Protein AF-Q4TF35-F1 (afdb_monomer)

Nearest PDB structures (foldseek):
  4qvs-assembly1_A-2  TM=6.461E-01  e=1.698E+00  Acetivibrio thermocellus ATCC 27405
  2izo-assembly1_B  TM=3.882E-01  e=1.918E+00  Saccharolobus solfataricus
  3gyx-assembly6_L  TM=2.150E-01  e=2.766E+00  Megalodesulfovibrio gigas
  6aig-assembly1_A  TM=3.748E-01  e=9.959E+00  Aeropyrum pernix K1

Organism: Tetraodon nigroviridis (NCBI:txid99883)

Mean predicted aligned error: 10.81 Å

Solvent-accessible surface area (backbone atoms only — not comparable to full-atom values): 10295 Å² total; per-residue (Å²): 139,80,90,58,73,80,77,65,58,62,68,62,94,79,48,79,48,79,48,79,52,53,41,39,40,34,43,30,42,68,92,74,47,69,54,73,48,77,57,77,77,53,82,85,68,89,56,91,89,67,87,82,80,78,61,43,48,73,45,74,64,78,88,55,100,68,79,74,92,61,74,62,48,78,43,81,65,60,88,75,77,86,75,92,55,61,60,95,85,43,64,56,41,82,81,83,49,90,41,97,87,50,79,83,90,78,85,77,96,78,68,92,78,79,73,82,56,71,65,51,48,80,73,56,76,41,64,96,83,23,50,60,45,60,40,67,70,49,61,68,49,55,55,57,55,99,92,50,83,125

Foldseek 3Di:
DDDDPVVPLQLDDKDWDWDDDQQKIWIDIRNPDIDMDGHHGDDDDPDPPDDDDPFWDWAQDDDDVDDDDDHTDTHDGHQFDDDQDDDPNFTDCPPVDDGPRDDDPDDDPDDPDGDREDFVCVVVPDPPPFDWDAHSSGDIDTHDDPVDDD

pLDDT: mean 81.49, std 11.05, range [45.47, 94.44]

Radius of gyration: 21.05 Å; Cα contacts (8 Å, |Δi|>4): 159; chains: 1; bounding box: 62×31×51 Å

Secondary structure (DSSP, 8-state):
----GGGT-SSS---EEEEEETTEEEEEETTTEEEEEE-S-------TT-----SSEEEPPP--SSS--PPPEEES---S-----EETTEEP-TTS---SS------SS--SS--SS--GGGG----TTPEEEE-TTS-EEEE--TT---

Sequence (150 aa):
MSISGSGVSDGRWHTLVLELNRNFSSLTLDNRYGDGSRGPAFTHSLAAGTSVYFGALVQSPKSGLLDGQKDPEVLEGFQGCLDSVTINTNELPLHNKRSQHAEVVGLAEVKLGCVLYPDVCLQQPCQNGAACSSRPSGGFWCSCGPQHTG

Structure (mmCIF, N/CA/C/O backbone):
data_AF-Q4TF35-F1
#
_entry.id   AF-Q4TF35-F1
#
loop_
_atom_site.group_PDB
_atom_site.id
_atom_site.type_symbol
_atom_site.label_atom_id
_atom_site.label_alt_id
_atom_site.label_comp_id
_atom_site.label_asym_id
_atom_site.label_entity_id
_atom_site.label_seq_id
_atom_site.pdbx_PDB_ins_code
_atom_site.Cartn_x
_atom_site.Cartn_y
_atom_site.Cartn_z
_atom_site.occupancy
_atom_site.B_iso_or_equiv
_atom_site.auth_seq_id
_atom_site.auth_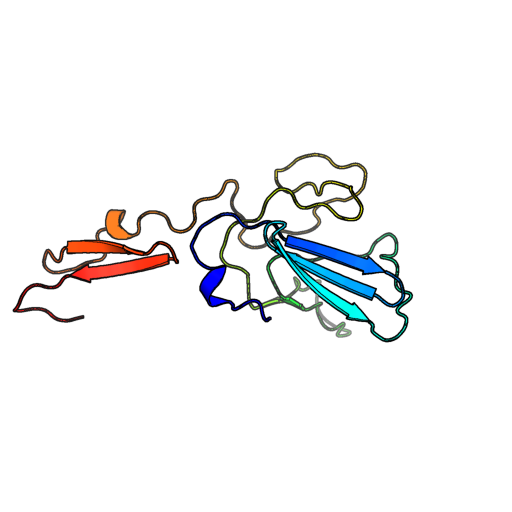comp_id
_atom_site.auth_asym_id
_atom_site.auth_atom_id
_atom_site.pdbx_PDB_model_num
ATOM 1 N N . MET A 1 1 ? -10.986 11.102 -15.979 1.00 45.47 1 MET A N 1
ATOM 2 C CA . MET A 1 1 ? -11.634 10.684 -14.710 1.00 45.47 1 MET A CA 1
ATOM 3 C C . MET A 1 1 ? -10.549 10.674 -13.640 1.00 45.47 1 MET A C 1
ATOM 5 O O . MET A 1 1 ? -9.393 10.698 -14.035 1.00 45.47 1 MET A O 1
ATOM 9 N N . SER A 1 2 ? -10.866 10.718 -12.341 1.00 57.47 2 SER A N 1
ATOM 10 C CA . SER A 1 2 ? -9.872 10.672 -11.244 1.00 57.47 2 SER A CA 1
ATOM 11 C C . SER A 1 2 ? -10.219 9.544 -10.259 1.00 57.47 2 SER A C 1
ATOM 13 O O . SER A 1 2 ? -11.404 9.288 -10.033 1.00 57.47 2 SER A O 1
ATOM 15 N N . ILE A 1 3 ? -9.212 8.874 -9.680 1.00 61.22 3 ILE A N 1
ATOM 16 C CA . ILE A 1 3 ? -9.397 7.897 -8.593 1.00 61.22 3 ILE A CA 1
ATOM 17 C C . ILE A 1 3 ? -9.668 8.688 -7.314 1.00 61.22 3 ILE A C 1
ATOM 19 O O . ILE A 1 3 ? -8.785 9.373 -6.805 1.00 61.22 3 ILE A O 1
ATOM 23 N N . SER A 1 4 ? -10.890 8.613 -6.790 1.00 63.25 4 SER A N 1
ATOM 24 C CA . SER A 1 4 ? -11.224 9.248 -5.510 1.00 63.25 4 SER A CA 1
ATOM 25 C C . SER A 1 4 ? -10.841 8.317 -4.358 1.00 63.25 4 SER A C 1
ATOM 27 O O . SER A 1 4 ? -11.313 7.183 -4.310 1.00 63.25 4 SER A O 1
ATOM 29 N N . GLY A 1 5 ? -10.023 8.793 -3.411 1.00 61.09 5 GLY A N 1
ATOM 30 C CA . GLY A 1 5 ? -9.517 7.987 -2.286 1.00 61.09 5 GLY A CA 1
ATOM 31 C C . GLY A 1 5 ? -10.603 7.374 -1.388 1.00 61.09 5 GLY A C 1
ATOM 32 O O . GLY A 1 5 ? -10.393 6.320 -0.801 1.00 61.09 5 GLY A O 1
ATOM 33 N N . SER A 1 6 ? -11.799 7.967 -1.331 1.00 61.16 6 SER A N 1
ATOM 34 C CA . SER A 1 6 ? -12.937 7.415 -0.582 1.00 61.16 6 SER A CA 1
ATOM 35 C C . SER A 1 6 ? -13.540 6.148 -1.200 1.00 61.16 6 SER A C 1
ATOM 37 O O . SER A 1 6 ? -14.213 5.405 -0.494 1.00 61.16 6 SER A O 1
ATOM 39 N N . GLY A 1 7 ? -13.316 5.893 -2.494 1.00 76.81 7 GLY A N 1
ATOM 40 C CA . GLY A 1 7 ? -13.850 4.719 -3.191 1.00 76.81 7 GLY A CA 1
ATOM 41 C C . GLY A 1 7 ? -12.998 3.456 -3.060 1.00 76.81 7 GLY A C 1
ATOM 42 O O . GLY A 1 7 ? -13.474 2.390 -3.424 1.00 76.81 7 GLY A O 1
ATOM 43 N N . VAL A 1 8 ? -11.761 3.578 -2.567 1.00 84.81 8 VAL A N 1
ATOM 44 C CA . VAL A 1 8 ? -10.800 2.462 -2.435 1.00 84.81 8 VAL A CA 1
ATOM 45 C C . VAL A 1 8 ? -10.542 2.052 -0.985 1.00 84.81 8 VAL A C 1
ATOM 47 O O . VAL A 1 8 ? -10.056 0.960 -0.720 1.00 84.81 8 VAL A O 1
ATOM 50 N N . SER A 1 9 ? -10.885 2.907 -0.021 1.00 83.94 9 SER A N 1
ATOM 51 C CA . SER A 1 9 ? -10.813 2.588 1.411 1.00 83.94 9 SER A CA 1
ATOM 52 C C . SER A 1 9 ? -12.110 1.934 1.904 1.00 83.94 9 SER A C 1
ATOM 54 O O . SER A 1 9 ? -12.653 2.317 2.941 1.00 83.94 9 SER A O 1
ATOM 56 N N . ASP A 1 10 ? -12.645 0.979 1.142 1.00 83.62 10 ASP A N 1
ATOM 57 C CA . ASP A 1 10 ? -13.933 0.318 1.405 1.00 83.62 10 ASP A CA 1
ATOM 58 C C . ASP A 1 10 ? -13.802 -0.987 2.221 1.00 83.62 10 ASP A C 1
ATOM 60 O O . ASP A 1 10 ? -14.797 -1.656 2.507 1.00 83.62 10 ASP A O 1
ATOM 64 N N . GLY A 1 11 ? -12.574 -1.334 2.619 1.00 82.38 11 GLY A N 1
ATOM 65 C CA . GLY A 1 11 ? -12.254 -2.553 3.362 1.00 82.38 11 GLY A CA 1
ATOM 66 C C . GLY A 1 11 ? -12.139 -3.805 2.486 1.00 82.38 11 GLY A C 1
ATOM 67 O O . GLY A 1 11 ? -12.051 -4.913 3.019 1.00 82.38 11 GLY A O 1
ATOM 68 N N . ARG A 1 12 ? -12.149 -3.668 1.156 1.00 87.12 12 ARG A N 1
ATOM 69 C CA . ARG A 1 12 ? -12.000 -4.776 0.207 1.00 87.12 12 ARG A CA 1
ATOM 70 C C . ARG A 1 12 ? -10.605 -4.784 -0.409 1.00 87.12 12 ARG A C 1
ATOM 72 O O . ARG A 1 12 ? -9.856 -3.812 -0.370 1.00 87.12 12 ARG A O 1
ATOM 79 N N . TRP A 1 13 ? -10.247 -5.933 -0.971 1.00 91.56 13 TRP A N 1
ATOM 80 C CA . TRP A 1 13 ? -9.016 -6.071 -1.736 1.00 91.56 13 TRP A CA 1
ATOM 81 C C . TRP A 1 13 ? -9.133 -5.351 -3.076 1.00 91.56 13 TRP A C 1
ATOM 83 O O . TRP A 1 13 ? -10.079 -5.592 -3.826 1.00 91.56 13 TRP A O 1
ATOM 93 N N . HIS A 1 14 ? -8.120 -4.546 -3.382 1.00 92.06 14 HIS A N 1
ATOM 94 C CA . HIS A 1 14 ? -7.951 -3.874 -4.662 1.00 92.06 14 HIS A CA 1
ATOM 95 C C . HIS A 1 14 ? -6.632 -4.288 -5.314 1.00 92.06 14 HIS A C 1
ATOM 97 O O . HIS A 1 14 ? -5.637 -4.530 -4.629 1.00 92.06 14 HIS A O 1
ATOM 103 N N . THR A 1 15 ? -6.613 -4.353 -6.645 1.00 93.75 15 THR A N 1
ATOM 104 C CA . THR A 1 15 ? -5.401 -4.636 -7.426 1.00 93.75 15 THR A CA 1
ATOM 105 C C . THR A 1 15 ? -4.874 -3.353 -8.048 1.00 93.75 15 THR A C 1
ATOM 107 O O . THR A 1 15 ? -5.583 -2.705 -8.816 1.00 93.75 15 THR A O 1
ATOM 110 N N . LEU A 1 16 ? -3.623 -3.011 -7.747 1.00 91.75 16 LEU A N 1
ATOM 111 C CA . LEU A 1 16 ? -2.924 -1.854 -8.302 1.00 91.75 16 LEU A CA 1
ATOM 112 C C . LEU A 1 16 ? -1.790 -2.325 -9.213 1.00 91.75 16 LEU A C 1
ATOM 114 O O . LEU A 1 16 ? -0.930 -3.095 -8.791 1.00 91.75 16 LEU A O 1
ATOM 118 N N . VAL A 1 17 ? -1.768 -1.829 -10.447 1.00 91.94 17 VAL A N 1
ATOM 119 C CA . VAL A 1 17 ? -0.699 -2.089 -11.417 1.00 91.94 17 VAL A CA 1
ATOM 120 C C . VAL A 1 17 ? -0.105 -0.758 -11.852 1.00 91.94 17 VAL A C 1
ATOM 122 O O . VAL A 1 17 ? -0.787 0.049 -12.481 1.00 91.94 17 VAL A O 1
ATOM 125 N N . LEU A 1 18 ? 1.160 -0.530 -11.505 1.00 90.19 18 LEU A N 1
ATOM 126 C CA . LEU A 1 18 ? 1.939 0.617 -11.962 1.00 90.19 18 LEU A CA 1
ATOM 127 C C . LEU A 1 18 ? 2.903 0.157 -13.055 1.00 90.19 18 LEU A C 1
ATOM 129 O O . LEU A 1 18 ? 3.777 -0.671 -12.802 1.00 90.19 18 LEU A O 1
ATOM 133 N N . GLU A 1 19 ? 2.781 0.729 -14.246 1.00 88.62 19 GLU A N 1
ATOM 134 C CA . GLU A 1 19 ? 3.712 0.498 -15.345 1.00 88.62 19 GLU A CA 1
ATOM 135 C C . GLU A 1 19 ? 4.481 1.784 -15.625 1.00 88.62 19 GLU A C 1
ATOM 137 O O . GLU A 1 19 ? 3.905 2.845 -15.874 1.00 88.62 19 GLU A O 1
ATOM 142 N N . LEU A 1 20 ? 5.806 1.684 -15.583 1.00 86.56 20 LEU A N 1
ATOM 143 C CA . LEU A 1 20 ? 6.713 2.776 -15.902 1.00 86.56 20 LEU A CA 1
ATOM 144 C C . LEU A 1 20 ? 7.530 2.384 -17.129 1.00 86.56 20 LEU A C 1
ATOM 146 O O . LEU A 1 20 ? 8.276 1.407 -17.124 1.00 86.56 20 LEU A O 1
ATOM 150 N N . ASN A 1 21 ? 7.396 3.169 -18.187 1.00 82.94 21 ASN A N 1
ATOM 151 C CA . ASN A 1 21 ? 8.207 3.113 -19.393 1.00 82.94 21 ASN A CA 1
ATOM 152 C C . ASN A 1 21 ? 8.918 4.465 -19.565 1.00 82.94 21 ASN A C 1
ATOM 154 O O . ASN A 1 21 ? 8.578 5.43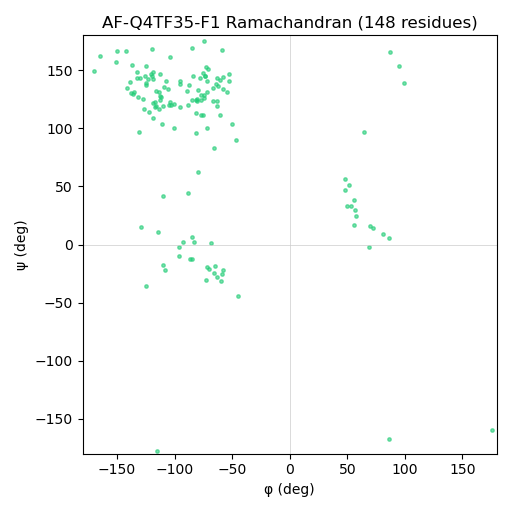6 -18.893 1.00 82.94 21 ASN A O 1
ATOM 158 N N . ARG A 1 22 ? 9.897 4.562 -20.474 1.00 83.81 22 ARG A N 1
ATOM 159 C CA . ARG A 1 22 ? 10.797 5.726 -20.588 1.00 83.81 22 ARG A CA 1
ATOM 160 C C . ARG A 1 22 ? 10.078 7.066 -20.522 1.00 83.81 22 ARG A C 1
ATOM 162 O O . ARG A 1 22 ? 10.568 7.957 -19.859 1.00 83.81 22 ARG A O 1
ATOM 169 N N . ASN A 1 23 ? 8.956 7.232 -21.214 1.00 87.94 23 ASN A N 1
ATOM 170 C CA . ASN A 1 23 ? 8.197 8.485 -21.243 1.00 87.94 23 ASN A CA 1
ATOM 171 C C . ASN A 1 23 ? 6.706 8.294 -20.946 1.00 87.94 23 ASN A C 1
ATOM 173 O O . ASN A 1 23 ? 5.905 9.174 -21.263 1.00 87.94 23 ASN A O 1
ATOM 177 N N . PHE A 1 24 ? 6.321 7.137 -20.415 1.00 87.31 24 PHE A N 1
ATOM 178 C CA . PHE A 1 24 ? 4.926 6.787 -20.193 1.00 87.31 24 PHE A CA 1
ATOM 179 C C . PHE A 1 24 ? 4.771 6.107 -18.842 1.00 87.31 24 PHE A C 1
ATOM 181 O O . PHE A 1 24 ? 5.488 5.153 -18.553 1.00 87.31 24 PHE A O 1
ATOM 188 N N . SER A 1 25 ? 3.814 6.588 -18.061 1.00 88.75 25 SER A N 1
ATOM 189 C CA . SER A 1 25 ? 3.480 6.050 -16.750 1.00 88.75 25 SER A CA 1
ATOM 190 C C . SER A 1 25 ? 1.987 5.767 -16.721 1.00 88.75 25 SER A C 1
ATOM 192 O O . SER A 1 25 ? 1.200 6.681 -16.981 1.00 88.75 25 SER A O 1
ATOM 194 N N . SER A 1 26 ? 1.588 4.543 -16.393 1.00 88.31 26 SER A N 1
ATOM 195 C CA . SER A 1 26 ? 0.182 4.170 -16.214 1.00 88.31 26 SER A CA 1
ATOM 196 C C . SER A 1 26 ? -0.053 3.551 -14.849 1.00 88.31 26 SER A C 1
ATOM 198 O O . SER A 1 26 ? 0.738 2.744 -14.367 1.00 88.31 26 SER A O 1
ATOM 200 N N . LEU A 1 27 ? -1.172 3.926 -14.236 1.00 88.88 27 LEU A N 1
ATOM 201 C CA . LEU A 1 27 ? -1.675 3.319 -13.014 1.00 88.88 27 LEU A CA 1
ATOM 202 C C . LEU A 1 27 ? -3.045 2.716 -13.302 1.00 88.88 27 LEU A C 1
ATOM 204 O O . LEU A 1 27 ? -3.966 3.434 -13.696 1.00 88.88 27 LEU A O 1
ATOM 208 N N . THR A 1 28 ? -3.170 1.412 -13.075 1.00 89.44 28 THR A N 1
ATOM 209 C CA . THR A 1 28 ? -4.424 0.675 -13.223 1.00 89.44 28 THR A CA 1
ATOM 210 C C . THR A 1 28 ? -4.924 0.173 -11.873 1.00 89.44 28 THR A C 1
ATOM 212 O O . THR A 1 28 ? -4.170 -0.446 -11.128 1.00 89.44 28 THR A O 1
ATOM 215 N N . LEU A 1 29 ? -6.203 0.409 -11.582 1.00 91.19 29 LEU A N 1
ATOM 216 C CA . LEU A 1 29 ? -6.935 -0.095 -10.422 1.00 91.19 29 LEU A CA 1
ATOM 217 C C . LEU A 1 29 ? -8.012 -1.095 -10.882 1.00 91.19 29 LEU A C 1
ATOM 219 O O . LEU A 1 29 ? -8.813 -0.800 -11.779 1.00 91.19 29 LEU A O 1
ATOM 223 N N . ASP A 1 30 ? -8.016 -2.281 -10.273 1.00 90.19 30 ASP A N 1
ATOM 224 C CA . ASP A 1 30 ? -8.983 -3.376 -10.466 1.00 90.19 30 ASP A CA 1
ATOM 225 C C . ASP A 1 30 ? -9.251 -3.762 -11.930 1.00 90.19 30 ASP A C 1
ATOM 227 O O . ASP A 1 30 ? -10.368 -4.138 -12.296 1.00 90.19 30 ASP A O 1
ATOM 231 N N . ASN A 1 31 ? -8.238 -3.648 -12.795 1.00 80.88 31 ASN A N 1
ATOM 232 C CA . ASN A 1 31 ? -8.328 -3.898 -14.243 1.00 80.88 31 ASN A CA 1
ATOM 233 C C . ASN A 1 31 ? -9.396 -3.068 -14.982 1.00 80.88 31 ASN A C 1
ATOM 235 O O . ASN A 1 31 ? -9.791 -3.417 -16.094 1.00 80.88 31 ASN A O 1
ATOM 239 N N . ARG A 1 32 ? -9.900 -1.987 -14.380 1.00 73.62 32 ARG A N 1
ATOM 240 C CA . ARG A 1 32 ? -11.001 -1.182 -14.942 1.00 73.62 32 ARG A CA 1
ATOM 241 C C . ARG A 1 32 ? -10.650 0.280 -15.081 1.00 73.62 32 ARG A C 1
ATOM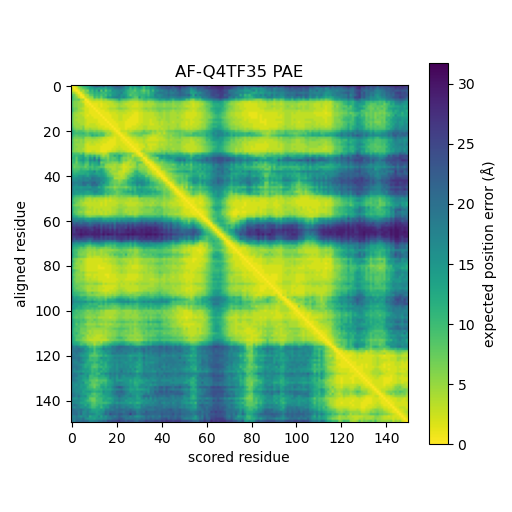 243 O O . ARG A 1 32 ? -11.096 0.929 -16.022 1.00 73.62 32 ARG A O 1
ATOM 250 N N . TYR A 1 33 ? -9.884 0.797 -14.135 1.00 68.75 33 TYR A N 1
ATOM 251 C CA . TYR A 1 33 ? -9.558 2.202 -14.084 1.00 68.75 33 TYR A CA 1
ATOM 252 C C . TYR A 1 33 ? -8.080 2.371 -14.404 1.00 68.75 33 TYR A C 1
ATOM 254 O O . TYR A 1 33 ? -7.256 2.077 -13.552 1.00 68.75 33 TYR A O 1
ATOM 262 N N . GLY A 1 34 ? -7.749 2.807 -15.617 1.00 73.56 34 GLY A N 1
ATOM 263 C CA . GLY A 1 34 ? -6.377 3.101 -16.029 1.00 73.56 34 GLY A CA 1
ATOM 264 C C . GLY A 1 34 ? -6.242 4.578 -16.368 1.00 73.56 34 GLY A C 1
ATOM 265 O O . GLY A 1 34 ? -6.918 5.044 -17.285 1.00 73.56 34 GLY A O 1
ATOM 266 N N . ASP A 1 35 ? -5.394 5.306 -15.645 1.00 74.12 35 ASP A N 1
ATOM 267 C CA . ASP A 1 35 ? -4.945 6.634 -16.071 1.00 74.12 35 ASP A CA 1
ATOM 268 C C . ASP A 1 35 ? -3.479 6.554 -16.491 1.00 74.12 35 ASP A C 1
ATOM 270 O O . ASP A 1 35 ? -2.660 5.894 -15.846 1.00 74.12 35 ASP A O 1
ATOM 274 N N . GLY A 1 36 ? -3.168 7.181 -17.618 1.00 81.62 36 GLY A N 1
ATOM 275 C CA . GLY A 1 36 ? -1.877 7.100 -18.276 1.00 81.62 36 GLY A CA 1
ATOM 276 C C . GLY A 1 36 ? -1.401 8.493 -18.631 1.00 81.62 36 GLY A C 1
ATOM 277 O O . GLY A 1 36 ? -2.103 9.250 -19.299 1.00 81.62 36 GLY A O 1
ATOM 278 N N . SER A 1 37 ? -0.188 8.830 -18.220 1.00 81.38 37 SER A N 1
ATOM 279 C CA . SER A 1 37 ? 0.417 10.124 -18.508 1.00 81.38 37 SER A CA 1
ATOM 280 C C . SER A 1 37 ? 1.703 9.944 -19.299 1.00 81.38 37 SER A C 1
ATOM 282 O O . SER A 1 37 ? 2.445 8.974 -19.126 1.00 81.38 37 SER A O 1
ATOM 284 N N . ARG A 1 38 ? 1.965 10.889 -20.204 1.00 85.44 38 ARG A N 1
ATOM 285 C CA . ARG A 1 38 ? 3.271 11.017 -20.850 1.00 85.44 38 ARG A CA 1
ATOM 286 C C . ARG A 1 38 ? 4.031 12.137 -20.167 1.00 85.44 38 ARG A C 1
ATOM 288 O O . ARG A 1 38 ? 3.558 13.270 -20.135 1.00 85.44 38 ARG A O 1
ATOM 295 N N . GLY A 1 39 ? 5.187 11.798 -19.621 1.00 80.75 39 GLY A N 1
ATOM 296 C CA . GLY A 1 39 ? 6.066 12.727 -18.925 1.00 80.75 39 GLY A CA 1
ATOM 297 C C . GLY A 1 39 ? 7.399 12.913 -19.649 1.00 80.75 39 GLY A C 1
ATOM 298 O O . GLY A 1 39 ? 7.624 12.328 -20.716 1.00 80.75 39 GLY A O 1
ATOM 299 N N . PRO A 1 40 ? 8.306 13.713 -19.064 1.00 77.50 40 PRO A N 1
ATOM 300 C CA . PRO A 1 40 ? 9.703 13.748 -19.472 1.00 77.50 40 PRO A CA 1
ATOM 301 C C . PRO A 1 40 ? 10.289 12.338 -19.483 1.00 77.50 40 PRO A C 1
ATOM 303 O O . PRO A 1 40 ? 9.92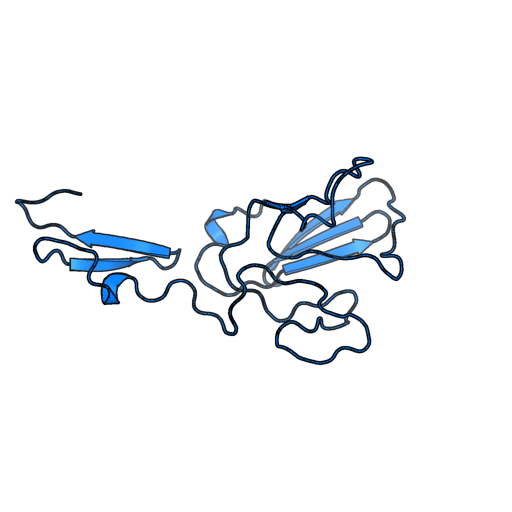1 11.501 -18.658 1.00 77.50 40 PRO A O 1
ATOM 306 N N . ALA A 1 41 ? 11.210 12.080 -20.411 1.00 78.12 41 ALA A N 1
ATOM 307 C CA . ALA A 1 41 ? 11.861 10.784 -20.459 1.00 78.12 41 ALA A CA 1
ATOM 308 C C . ALA A 1 41 ? 12.660 10.553 -19.164 1.00 78.12 41 ALA A C 1
ATOM 310 O O . ALA A 1 41 ? 13.587 11.303 -18.863 1.00 78.12 41 ALA A O 1
ATOM 311 N N . PHE A 1 42 ? 12.306 9.518 -18.414 1.00 74.75 42 PHE A N 1
ATOM 312 C CA . PHE A 1 42 ? 13.010 9.070 -17.228 1.00 74.75 42 PHE A CA 1
ATOM 313 C C . PHE A 1 42 ? 13.783 7.791 -17.545 1.00 74.75 42 PHE A C 1
ATOM 315 O O . PHE A 1 42 ? 13.271 6.870 -18.184 1.00 74.75 42 PHE A O 1
ATOM 322 N N . THR A 1 43 ? 15.043 7.742 -17.118 1.00 66.06 43 THR A N 1
ATOM 323 C CA . THR A 1 43 ? 15.956 6.629 -17.413 1.00 66.06 43 THR A CA 1
ATOM 324 C C . THR A 1 43 ? 16.372 5.840 -16.179 1.00 66.06 43 THR A C 1
ATOM 326 O O . THR A 1 43 ? 17.287 5.027 -16.300 1.00 66.06 43 THR A O 1
ATOM 329 N N . HIS A 1 44 ? 15.766 6.033 -14.998 1.00 65.62 44 HIS A N 1
ATOM 330 C CA . HIS A 1 44 ? 16.183 5.203 -13.867 1.00 65.62 44 HIS A CA 1
ATOM 331 C C . HIS A 1 44 ? 15.570 3.812 -13.997 1.00 65.62 44 HIS A C 1
ATOM 333 O O . HIS A 1 44 ? 14.368 3.610 -13.836 1.00 65.62 44 HIS A O 1
ATOM 339 N N . SER A 1 45 ? 16.435 2.839 -14.250 1.00 67.06 45 SER A N 1
ATOM 340 C CA . SER A 1 45 ? 16.203 1.460 -13.847 1.00 67.06 45 SER A CA 1
ATOM 341 C C . SER A 1 45 ? 16.445 1.332 -12.344 1.00 67.06 4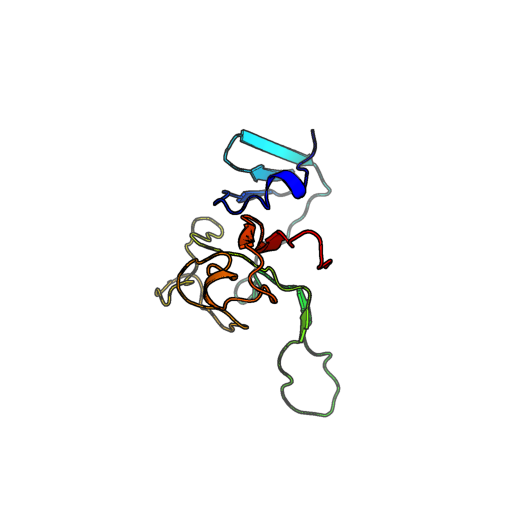5 SER A C 1
ATOM 343 O O . SER A 1 45 ? 17.348 1.985 -11.817 1.00 67.06 45 SER A O 1
ATOM 345 N N . LEU A 1 46 ? 15.711 0.449 -11.663 1.00 70.38 46 LEU A N 1
ATOM 346 C CA . LEU A 1 46 ? 16.103 0.024 -10.319 1.00 70.38 46 LEU A CA 1
ATOM 347 C C . LEU A 1 46 ? 17.488 -0.632 -10.414 1.00 70.38 46 LEU A C 1
ATOM 349 O O . LEU A 1 46 ? 17.638 -1.684 -11.034 1.00 70.38 46 LEU A O 1
ATOM 353 N N . ALA A 1 47 ? 18.506 0.020 -9.854 1.00 72.38 47 ALA A N 1
ATOM 354 C CA . ALA A 1 47 ? 19.850 -0.537 -9.792 1.00 72.38 47 ALA A CA 1
ATOM 355 C C . ALA A 1 47 ? 19.890 -1.699 -8.788 1.00 72.38 47 ALA A C 1
ATOM 357 O O . ALA A 1 47 ? 19.149 -1.702 -7.798 1.00 72.38 47 ALA A O 1
ATOM 358 N N . ALA A 1 48 ? 20.779 -2.669 -9.014 1.00 72.19 48 ALA A N 1
ATOM 359 C CA . ALA A 1 48 ? 21.021 -3.733 -8.044 1.00 72.19 48 ALA A CA 1
ATOM 360 C C . ALA A 1 48 ? 21.461 -3.132 -6.696 1.00 72.19 48 ALA A C 1
ATOM 362 O O . ALA A 1 48 ? 22.298 -2.232 -6.664 1.00 72.19 48 ALA A O 1
ATOM 363 N N . GLY A 1 49 ? 20.877 -3.615 -5.595 1.00 76.50 49 GLY A N 1
ATOM 364 C CA . GLY A 1 49 ? 21.134 -3.096 -4.246 1.00 76.50 49 GLY A CA 1
ATOM 365 C C . GLY A 1 49 ? 20.268 -1.901 -3.824 1.00 76.50 49 GLY A C 1
ATOM 366 O O . GLY A 1 49 ? 20.482 -1.360 -2.744 1.00 76.50 49 GLY A O 1
ATOM 367 N N . THR A 1 50 ? 19.288 -1.486 -4.636 1.00 82.88 50 THR A N 1
ATOM 368 C CA . THR A 1 50 ? 18.313 -0.459 -4.228 1.00 82.88 50 THR A CA 1
ATOM 369 C C . THR A 1 50 ? 17.297 -1.046 -3.245 1.00 82.88 50 THR A C 1
ATOM 371 O O . THR A 1 50 ? 16.620 -2.020 -3.572 1.00 82.88 50 THR A O 1
ATOM 374 N N . SER A 1 51 ? 17.137 -0.425 -2.075 1.00 85.94 51 SER A N 1
ATOM 375 C CA . SER A 1 51 ? 16.045 -0.741 -1.145 1.00 85.94 51 SER A CA 1
ATOM 376 C C . SER A 1 51 ? 14.747 -0.070 -1.589 1.00 85.94 51 SER A C 1
ATOM 378 O O . SER A 1 51 ? 14.731 1.122 -1.893 1.00 85.94 51 SER A O 1
ATOM 380 N N . VAL A 1 52 ? 13.650 -0.826 -1.592 1.00 87.75 52 VAL A N 1
ATOM 381 C CA . VAL A 1 52 ? 12.299 -0.323 -1.870 1.00 87.75 52 VAL A CA 1
ATOM 382 C C . VAL A 1 52 ? 11.457 -0.505 -0.615 1.00 87.75 52 VAL A C 1
ATOM 384 O O . VAL A 1 52 ? 11.460 -1.581 -0.020 1.00 87.75 52 VAL A O 1
ATOM 387 N N . TYR A 1 53 ? 10.737 0.542 -0.222 1.00 89.94 53 TYR A N 1
ATOM 388 C CA . TYR A 1 53 ? 9.878 0.538 0.957 1.00 89.94 53 TYR A CA 1
ATOM 389 C C . TYR A 1 53 ? 8.413 0.515 0.533 1.00 89.94 53 TYR A C 1
ATOM 391 O O . TYR A 1 53 ? 8.025 1.178 -0.428 1.00 89.94 53 TYR A O 1
ATOM 399 N N . PHE A 1 54 ? 7.604 -0.243 1.266 1.00 91.00 54 PHE A N 1
ATOM 400 C CA . PHE A 1 54 ? 6.168 -0.352 1.048 1.00 91.00 54 PHE A CA 1
ATOM 401 C C . PHE A 1 54 ? 5.434 0.026 2.324 1.00 91.00 54 PHE A C 1
ATOM 403 O O . PHE A 1 54 ? 5.866 -0.323 3.420 1.00 91.00 54 PHE A O 1
ATOM 410 N N . GLY A 1 55 ? 4.306 0.713 2.163 1.00 90.62 55 GLY A N 1
ATOM 411 C CA . GLY A 1 55 ? 3.396 0.989 3.265 1.00 90.62 55 GLY A CA 1
ATOM 412 C C . GLY A 1 55 ? 3.881 2.028 4.274 1.00 90.62 55 GLY A C 1
ATOM 413 O O . GLY A 1 55 ? 3.287 2.108 5.335 1.00 90.62 55 GLY A O 1
ATOM 414 N N . ALA A 1 56 ? 4.919 2.815 3.990 1.00 90.75 56 ALA A N 1
ATOM 415 C CA . ALA A 1 56 ? 5.280 3.982 4.795 1.00 90.75 56 ALA A CA 1
ATOM 416 C C . ALA A 1 56 ? 6.249 4.899 4.042 1.00 90.75 56 ALA A C 1
ATOM 418 O O . ALA A 1 56 ? 6.931 4.470 3.105 1.00 90.75 56 ALA A O 1
ATOM 419 N N . LEU A 1 57 ? 6.363 6.142 4.505 1.00 89.38 57 LEU A N 1
ATOM 420 C CA . LEU A 1 57 ? 7.489 7.006 4.189 1.00 89.38 57 LEU A CA 1
ATOM 421 C C . LEU A 1 57 ? 8.660 6.647 5.109 1.00 89.38 57 LEU A C 1
ATOM 423 O O . LEU A 1 57 ? 8.533 6.688 6.329 1.00 89.38 57 LEU A O 1
ATOM 427 N N . VAL A 1 58 ? 9.813 6.325 4.524 1.00 88.44 58 VAL A N 1
ATOM 428 C CA . VAL A 1 58 ? 11.022 5.980 5.279 1.00 88.44 58 VAL A CA 1
ATOM 429 C C . VAL A 1 58 ? 12.078 7.047 5.046 1.00 88.44 58 VAL A C 1
ATOM 431 O O . VAL A 1 58 ? 12.546 7.239 3.922 1.00 88.44 58 VAL A O 1
ATOM 434 N N . GLN A 1 59 ? 12.458 7.751 6.109 1.00 86.06 59 GLN A N 1
ATOM 435 C CA . GLN A 1 59 ? 13.532 8.733 6.070 1.00 86.06 59 GLN A CA 1
ATOM 436 C C . GLN A 1 59 ? 14.833 8.081 6.527 1.00 86.06 59 GLN A C 1
ATOM 438 O O . GLN A 1 59 ? 14.966 7.606 7.657 1.00 86.06 59 GLN A O 1
ATOM 443 N N . SER A 1 60 ? 15.816 8.060 5.627 1.00 73.69 60 SER A N 1
ATOM 444 C CA . SER A 1 60 ? 17.164 7.614 5.961 1.00 73.69 60 SER A CA 1
ATOM 445 C C . SER A 1 60 ? 17.784 8.557 7.001 1.00 73.69 60 SER A C 1
ATOM 447 O O . SER A 1 60 ? 17.669 9.780 6.839 1.00 73.69 60 SER A O 1
ATOM 449 N N . PRO A 1 61 ? 18.486 8.035 8.021 1.00 65.81 61 PRO A N 1
ATOM 450 C CA . PRO A 1 61 ? 19.186 8.866 8.988 1.00 65.81 61 PRO A CA 1
ATOM 451 C C . PRO A 1 61 ? 20.136 9.825 8.268 1.00 65.81 61 PRO A C 1
ATOM 453 O O . PRO A 1 61 ? 20.915 9.416 7.405 1.00 65.81 61 PRO A O 1
ATOM 456 N N . LYS A 1 62 ? 20.083 11.114 8.613 1.00 59.28 62 LYS A N 1
ATOM 457 C CA . LYS A 1 62 ? 21.078 12.078 8.130 1.00 59.28 62 LYS A CA 1
ATOM 458 C C . LYS A 1 62 ? 22.434 11.645 8.681 1.00 59.28 62 LYS A C 1
ATOM 460 O O . LYS A 1 62 ? 22.578 11.520 9.894 1.00 59.28 62 LYS A O 1
ATOM 465 N N . SER A 1 63 ? 23.408 11.423 7.803 1.00 53.53 63 SER A N 1
ATOM 466 C CA . SER A 1 63 ? 24.780 11.068 8.169 1.00 53.53 63 SER A CA 1
ATOM 467 C C . SER A 1 63 ? 25.453 12.236 8.901 1.00 53.53 63 SER A C 1
ATOM 469 O O . SER A 1 63 ? 26.128 13.067 8.293 1.00 53.53 63 SER A O 1
ATOM 471 N N . GLY A 1 64 ? 25.214 12.341 10.206 1.00 55.16 64 GLY A N 1
ATOM 472 C CA . GLY A 1 64 ? 26.016 13.142 11.121 1.00 55.16 64 GLY A CA 1
ATOM 473 C C . GLY A 1 64 ? 27.302 12.391 11.458 1.00 55.16 64 GLY A C 1
ATOM 474 O O . GLY A 1 64 ? 27.298 11.173 11.578 1.00 55.16 64 GLY A O 1
ATOM 475 N N . LEU A 1 65 ? 28.413 13.117 11.597 1.00 52.09 65 LEU A N 1
ATOM 476 C CA . LEU A 1 65 ? 29.755 12.564 11.848 1.00 52.09 65 LEU A CA 1
ATOM 477 C C . LEU A 1 65 ? 29.929 11.925 13.237 1.00 52.09 65 LEU A C 1
ATOM 479 O O . LEU A 1 65 ? 31.024 11.490 13.578 1.00 52.09 65 LEU A O 1
ATOM 483 N N . LEU A 1 66 ? 28.876 11.899 14.046 1.00 60.19 66 LEU A N 1
ATOM 484 C CA . LEU A 1 66 ? 28.868 11.372 15.396 1.00 60.19 66 LEU A CA 1
ATOM 485 C C . LEU A 1 66 ? 27.531 10.660 15.595 1.00 60.19 66 LEU A C 1
ATOM 487 O O . LEU A 1 66 ? 26.486 11.230 15.287 1.00 60.19 66 LEU A O 1
ATOM 491 N N . ASP A 1 67 ? 27.617 9.474 16.182 1.00 49.00 67 ASP A N 1
ATOM 492 C CA . ASP A 1 67 ? 26.534 8.687 16.770 1.00 49.00 67 ASP A CA 1
ATOM 493 C C . ASP A 1 67 ? 25.952 7.546 15.920 1.00 49.00 67 ASP A C 1
ATOM 495 O O . ASP A 1 67 ? 25.836 7.617 14.698 1.00 49.00 67 ASP A O 1
ATOM 499 N N . GLY A 1 68 ? 25.708 6.440 16.624 1.00 55.00 68 GLY A N 1
ATOM 500 C CA . GLY A 1 68 ? 25.521 5.091 16.109 1.00 55.00 68 GLY A CA 1
ATOM 501 C C . GLY A 1 68 ? 24.378 4.936 15.116 1.0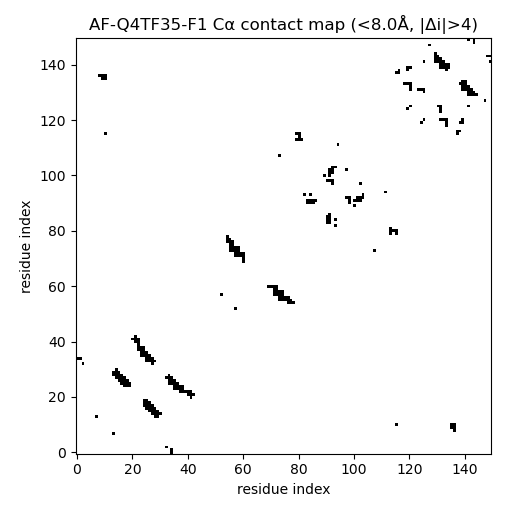0 55.00 68 GLY A C 1
ATOM 502 O O . GLY A 1 68 ? 23.532 5.807 14.950 1.00 55.00 68 GLY A O 1
ATOM 503 N N . GLN A 1 69 ? 24.388 3.780 14.455 1.00 58.44 69 GLN A N 1
ATOM 504 C CA . GLN A 1 69 ? 23.415 3.329 13.467 1.00 58.44 69 GLN A CA 1
ATOM 505 C C . GLN A 1 69 ? 21.979 3.547 13.962 1.00 58.44 69 GLN A C 1
ATOM 507 O O . GLN A 1 69 ? 21.410 2.707 14.650 1.00 58.44 69 GLN A O 1
ATOM 512 N N . LYS A 1 70 ? 21.424 4.723 13.665 1.00 67.00 70 LYS A N 1
ATOM 513 C CA . LYS A 1 70 ? 20.065 5.085 14.040 1.00 67.00 70 LYS A CA 1
ATOM 514 C C . LYS A 1 70 ? 19.135 4.370 13.077 1.00 67.00 70 LYS A C 1
ATOM 516 O O . LYS A 1 70 ? 19.340 4.450 11.866 1.00 67.00 70 LYS A O 1
ATOM 521 N N . ASP A 1 71 ? 18.144 3.668 13.608 1.00 71.50 71 ASP A N 1
ATOM 522 C CA . ASP A 1 71 ? 17.128 3.044 12.770 1.00 71.50 71 ASP A CA 1
ATOM 523 C C . ASP A 1 71 ? 16.432 4.112 11.908 1.00 71.50 71 ASP A C 1
ATOM 525 O O . ASP A 1 71 ? 16.275 5.261 12.347 1.00 71.50 71 ASP A O 1
ATOM 529 N N . PRO A 1 72 ? 16.065 3.779 10.660 1.00 78.94 72 PRO A N 1
ATOM 530 C CA . PRO A 1 72 ? 15.386 4.717 9.782 1.00 78.94 72 PRO A CA 1
ATOM 531 C C . PRO A 1 72 ? 14.049 5.154 10.389 1.00 78.94 72 PRO A C 1
ATOM 533 O O . PRO A 1 72 ? 13.329 4.359 10.994 1.00 78.94 72 PRO A O 1
ATOM 536 N N . GLU A 1 73 ? 13.713 6.431 10.222 1.00 86.31 73 GLU A N 1
ATOM 537 C CA . GLU A 1 73 ? 12.470 6.988 10.753 1.00 86.31 73 GLU A CA 1
ATOM 538 C C . GLU A 1 73 ? 11.311 6.638 9.815 1.00 86.31 73 GLU A C 1
ATOM 540 O O . GLU A 1 73 ? 11.370 6.908 8.612 1.00 86.31 73 GLU A O 1
ATOM 545 N N . VAL A 1 74 ? 10.268 6.018 10.369 1.00 87.56 74 VAL A N 1
ATOM 546 C CA . VAL A 1 74 ? 9.078 5.579 9.632 1.00 87.56 74 VAL A CA 1
ATOM 547 C C . VAL A 1 74 ? 7.931 6.536 9.936 1.00 87.56 74 VAL A C 1
ATOM 549 O O . VAL A 1 74 ? 7.530 6.690 11.088 1.00 87.56 74 VAL A O 1
ATOM 552 N N . LEU A 1 75 ? 7.405 7.182 8.899 1.00 87.00 75 LEU A N 1
ATOM 553 C CA . LEU A 1 75 ? 6.342 8.181 8.975 1.00 87.00 75 LEU A CA 1
ATOM 554 C C . LEU A 1 75 ? 5.178 7.783 8.063 1.00 87.00 75 LEU A C 1
ATOM 556 O O . LEU A 1 75 ? 5.373 7.104 7.056 1.00 87.00 75 LEU A O 1
ATOM 560 N N . GLU A 1 76 ? 3.970 8.235 8.407 1.00 87.00 76 GLU A N 1
ATOM 561 C CA . GLU A 1 76 ? 2.764 8.084 7.572 1.00 87.00 76 GLU A CA 1
ATOM 562 C C . GLU A 1 76 ? 2.522 6.635 7.099 1.00 87.00 76 GLU A C 1
ATOM 564 O O . GLU A 1 76 ? 2.347 6.354 5.913 1.00 87.00 76 GLU A O 1
ATOM 569 N N . GLY A 1 77 ? 2.544 5.694 8.047 1.00 87.19 77 GLY A N 1
ATOM 570 C CA . GLY A 1 77 ? 2.336 4.276 7.769 1.00 87.19 77 GLY A CA 1
ATOM 571 C C . GLY A 1 77 ? 0.947 3.968 7.195 1.00 87.19 77 GLY A C 1
ATOM 572 O O . GLY A 1 77 ? -0.078 4.446 7.680 1.00 87.19 77 GLY A O 1
ATOM 573 N N . PHE A 1 78 ? 0.916 3.120 6.174 1.00 88.50 78 PHE A N 1
ATOM 574 C CA . PHE A 1 78 ? -0.280 2.531 5.597 1.00 88.50 78 PHE A CA 1
ATOM 575 C C . PHE A 1 78 ? -0.933 1.589 6.604 1.00 88.50 78 PHE A C 1
ATOM 577 O O . PHE A 1 78 ? -0.334 0.611 7.054 1.00 88.50 78 PHE A O 1
ATOM 584 N N . GLN A 1 79 ? -2.199 1.857 6.904 1.00 86.69 79 GLN A N 1
ATOM 585 C CA . GLN A 1 79 ? -3.019 0.983 7.720 1.00 86.69 79 GLN A CA 1
ATOM 586 C C . GLN A 1 79 ? -3.932 0.156 6.819 1.00 86.69 79 GLN A C 1
ATOM 588 O O . GLN A 1 79 ? -4.967 0.627 6.354 1.00 86.69 79 GLN A O 1
ATOM 593 N N . GLY A 1 80 ? -3.548 -1.091 6.579 1.00 88.00 80 GLY A N 1
ATOM 594 C CA . GLY A 1 80 ? -4.332 -2.003 5.767 1.00 88.00 80 GLY A CA 1
ATOM 595 C C . GLY A 1 80 ? -3.626 -3.331 5.560 1.00 88.00 80 GLY A C 1
ATOM 596 O O . GLY A 1 80 ? -2.725 -3.698 6.312 1.00 88.00 80 GLY A O 1
ATOM 597 N N . CYS A 1 81 ? -4.037 -4.047 4.521 1.00 90.62 81 CYS A N 1
ATOM 598 C CA . CYS A 1 81 ? -3.408 -5.293 4.120 1.00 90.62 81 CYS A CA 1
ATOM 599 C C . CYS A 1 81 ? -2.715 -5.131 2.774 1.00 90.62 81 CYS A C 1
ATOM 601 O O . CYS A 1 81 ? -3.182 -4.399 1.903 1.00 90.62 81 CYS A O 1
ATOM 603 N N . LEU A 1 82 ? -1.613 -5.851 2.611 1.00 91.69 82 LEU A N 1
ATOM 604 C CA . LEU A 1 82 ? -0.825 -5.896 1.392 1.00 91.69 82 LEU A CA 1
ATOM 605 C C . LEU A 1 82 ? -0.484 -7.359 1.118 1.00 91.69 82 LEU A C 1
ATOM 607 O O . LEU A 1 82 ? -0.025 -8.064 2.015 1.00 91.69 82 LEU A O 1
ATOM 611 N N . ASP A 1 83 ? -0.710 -7.814 -0.107 1.00 91.50 83 ASP A N 1
ATOM 612 C CA . ASP A 1 83 ? -0.353 -9.163 -0.536 1.00 91.50 83 ASP A CA 1
ATOM 613 C C . ASP A 1 83 ? -0.032 -9.172 -2.035 1.00 91.50 83 ASP A C 1
ATOM 615 O O . ASP A 1 83 ? -0.325 -8.212 -2.748 1.00 91.50 83 ASP A O 1
ATOM 619 N N . SER A 1 84 ? 0.578 -10.259 -2.511 1.00 90.94 84 SER A N 1
ATOM 620 C CA . SER A 1 84 ? 0.843 -10.515 -3.932 1.00 90.94 84 SER A CA 1
ATOM 621 C C . SER A 1 84 ? 1.645 -9.406 -4.628 1.00 90.94 84 SER A C 1
ATOM 623 O O . SER A 1 84 ? 1.403 -9.073 -5.786 1.00 90.94 84 SER A O 1
ATOM 625 N N . VAL A 1 85 ? 2.624 -8.821 -3.929 1.00 91.75 85 VAL A N 1
ATOM 626 C CA . VAL A 1 85 ? 3.464 -7.760 -4.500 1.00 91.75 85 VAL A CA 1
ATOM 627 C C . VAL A 1 85 ? 4.512 -8.340 -5.440 1.00 91.75 85 VAL A C 1
ATOM 629 O O . VAL A 1 85 ? 5.344 -9.165 -5.051 1.00 91.75 85 VAL A O 1
ATOM 632 N N . THR A 1 86 ? 4.503 -7.837 -6.672 1.00 91.38 86 THR A N 1
ATOM 633 C CA . THR A 1 86 ? 5.453 -8.196 -7.725 1.00 91.38 86 THR A CA 1
ATOM 634 C C . THR A 1 86 ? 6.144 -6.960 -8.288 1.00 91.38 86 THR A C 1
ATOM 636 O O . THR A 1 86 ? 5.477 -5.974 -8.597 1.00 91.38 86 THR A O 1
ATOM 639 N N . ILE A 1 87 ? 7.457 -7.031 -8.510 1.00 89.44 87 ILE A N 1
ATOM 640 C CA . ILE A 1 87 ? 8.221 -6.014 -9.250 1.00 89.44 87 ILE A CA 1
ATOM 641 C C . ILE A 1 87 ? 8.800 -6.671 -10.497 1.00 89.44 87 ILE A C 1
ATOM 643 O O . ILE A 1 87 ? 9.548 -7.640 -10.384 1.00 89.44 87 ILE A O 1
ATOM 647 N N . ASN A 1 88 ? 8.487 -6.148 -11.687 1.00 88.62 88 ASN A N 1
ATOM 648 C CA . ASN A 1 88 ? 8.949 -6.710 -12.964 1.00 88.62 88 ASN A CA 1
ATOM 649 C C . ASN A 1 88 ? 8.741 -8.235 -13.037 1.00 88.62 88 ASN A C 1
ATOM 651 O O . ASN A 1 88 ? 9.665 -8.965 -13.381 1.00 88.62 88 ASN A O 1
ATOM 655 N N . THR A 1 89 ? 7.547 -8.714 -12.664 1.00 88.88 89 THR A N 1
ATOM 656 C CA . THR A 1 89 ? 7.151 -10.141 -12.573 1.00 88.88 89 THR A CA 1
ATOM 657 C C . THR A 1 89 ? 7.805 -10.978 -11.466 1.00 88.88 89 THR A C 1
ATOM 659 O O . T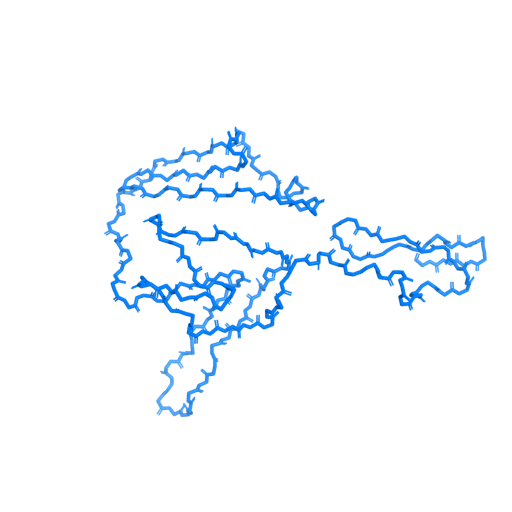HR A 1 89 ? 7.423 -12.128 -11.272 1.00 88.88 89 THR A O 1
ATOM 662 N N . ASN A 1 90 ? 8.721 -10.412 -10.680 1.00 89.56 90 ASN A N 1
ATOM 663 C CA . ASN A 1 90 ? 9.331 -11.111 -9.553 1.00 89.56 90 ASN A CA 1
ATOM 664 C C . ASN A 1 90 ? 8.503 -10.910 -8.282 1.00 89.56 90 ASN A C 1
ATOM 666 O O . ASN A 1 90 ? 8.334 -9.776 -7.828 1.00 89.56 90 ASN A O 1
ATOM 670 N N . G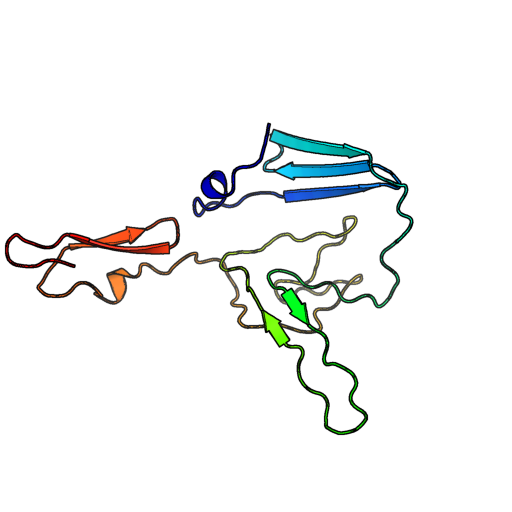LU A 1 91 ? 8.019 -12.004 -7.693 1.00 89.50 91 GLU A N 1
ATOM 671 C CA . GLU A 1 91 ? 7.334 -11.977 -6.397 1.00 89.50 91 GLU A CA 1
ATOM 672 C C . GLU A 1 91 ? 8.288 -11.586 -5.261 1.00 89.50 91 GLU A C 1
ATOM 674 O O . GLU A 1 91 ? 9.408 -12.108 -5.135 1.00 89.50 91 GLU A O 1
ATOM 679 N N . LEU A 1 92 ? 7.815 -10.679 -4.402 1.00 89.19 92 LEU A N 1
ATOM 680 C CA . LEU A 1 92 ? 8.528 -10.287 -3.195 1.00 89.19 92 LEU A CA 1
ATOM 681 C C . LEU A 1 92 ? 8.248 -11.256 -2.030 1.00 89.19 92 LEU A C 1
ATOM 683 O O . LEU A 1 92 ? 7.126 -11.748 -1.873 1.00 89.19 92 LEU A O 1
ATOM 687 N N . PRO A 1 93 ? 9.242 -11.515 -1.161 1.00 88.31 93 PRO A N 1
ATOM 688 C CA . PRO A 1 93 ? 9.113 -12.475 -0.065 1.00 88.31 93 PRO A CA 1
ATOM 689 C C . PRO A 1 93 ? 8.349 -11.937 1.171 1.00 88.31 93 PRO A C 1
ATOM 691 O O . PRO A 1 93 ? 8.897 -11.868 2.265 1.00 88.31 93 PRO A O 1
ATOM 694 N N . LEU A 1 94 ? 7.063 -11.584 1.036 1.00 82.81 94 LEU A N 1
ATOM 695 C CA . LEU A 1 94 ? 6.266 -10.949 2.112 1.00 82.81 94 LEU A CA 1
ATOM 696 C C . LEU A 1 94 ? 5.867 -11.879 3.277 1.00 82.81 94 LEU A C 1
ATOM 698 O O . LEU A 1 94 ? 5.742 -11.437 4.413 1.00 82.81 94 LEU A O 1
ATOM 702 N N . HIS A 1 95 ? 5.680 -13.174 3.010 1.00 77.25 95 HIS A N 1
ATOM 703 C CA . HIS A 1 95 ? 5.158 -14.156 3.976 1.00 77.25 95 HIS A CA 1
ATOM 704 C C . HIS A 1 95 ? 6.226 -15.158 4.419 1.00 77.25 95 HIS A C 1
ATOM 706 O O . HIS A 1 95 ? 5.979 -16.363 4.459 1.00 77.25 95 HIS A O 1
ATOM 712 N N . ASN A 1 96 ? 7.446 -14.676 4.671 1.00 71.50 96 ASN A N 1
ATOM 713 C CA . ASN A 1 96 ? 8.599 -15.531 4.971 1.00 71.50 96 ASN A CA 1
ATOM 714 C C . ASN A 1 96 ? 8.889 -16.561 3.854 1.00 71.50 96 ASN A C 1
ATOM 716 O O . ASN A 1 96 ? 9.455 -17.632 4.077 1.00 71.50 96 ASN A O 1
ATOM 720 N N . LYS A 1 97 ? 8.455 -16.243 2.627 1.00 77.31 97 LYS A N 1
ATOM 721 C CA . LYS A 1 97 ? 8.806 -16.994 1.423 1.00 77.31 97 LYS A CA 1
ATOM 722 C C . LYS A 1 97 ? 10.260 -16.693 1.077 1.00 77.31 97 LYS A C 1
ATOM 724 O O . LYS A 1 97 ? 10.757 -15.611 1.357 1.00 77.31 97 LYS A O 1
ATOM 729 N N . ARG A 1 98 ? 10.942 -17.625 0.417 1.00 79.44 98 ARG A N 1
ATOM 730 C CA . ARG A 1 98 ? 12.268 -17.358 -0.148 1.00 79.44 98 ARG A CA 1
ATOM 731 C C . ARG A 1 98 ? 12.102 -16.828 -1.570 1.00 79.44 98 ARG A C 1
ATOM 733 O O . ARG A 1 98 ? 11.373 -17.435 -2.349 1.00 79.44 98 ARG A O 1
ATOM 740 N N . SER A 1 99 ? 12.784 -15.739 -1.914 1.00 83.69 99 SER A N 1
ATOM 741 C CA . SER A 1 99 ? 12.878 -15.240 -3.291 1.00 83.69 99 SER A CA 1
ATOM 742 C C . SER A 1 99 ? 14.338 -15.255 -3.742 1.00 83.69 99 SER A C 1
ATOM 744 O O . SER A 1 99 ? 15.245 -15.112 -2.926 1.00 83.69 99 SER A O 1
ATOM 746 N N . GLN A 1 100 ? 14.570 -15.475 -5.036 1.00 85.69 100 GLN A N 1
ATOM 747 C CA . GLN A 1 100 ? 15.907 -15.390 -5.644 1.00 85.69 100 GLN A CA 1
ATOM 748 C C . GLN A 1 100 ? 16.253 -13.958 -6.083 1.00 85.69 100 GLN A C 1
ATOM 750 O O . GLN A 1 100 ? 17.404 -13.679 -6.400 1.00 85.69 100 GLN A O 1
ATOM 755 N N . HIS A 1 101 ? 15.261 -13.061 -6.110 1.00 86.50 101 HIS A N 1
ATOM 756 C CA . HIS A 1 101 ? 15.382 -11.723 -6.698 1.00 86.50 101 HIS A CA 1
ATOM 757 C C . HIS A 1 101 ? 15.419 -10.598 -5.660 1.00 86.50 101 HIS A C 1
ATOM 759 O O . HIS A 1 101 ? 15.872 -9.500 -5.969 1.00 86.50 101 HIS A O 1
ATOM 765 N N . ALA A 1 102 ? 14.915 -10.850 -4.451 1.00 87.94 102 ALA A N 1
ATOM 766 C CA . ALA A 1 102 ? 14.804 -9.854 -3.396 1.00 87.94 102 ALA A CA 1
ATOM 767 C C . ALA A 1 102 ? 14.882 -10.508 -2.012 1.00 87.94 102 ALA A C 1
ATOM 769 O O . ALA A 1 102 ? 14.545 -11.681 -1.847 1.00 87.94 102 ALA A O 1
ATOM 770 N N . GLU A 1 103 ? 15.269 -9.714 -1.020 1.00 88.88 103 GLU A N 1
ATOM 771 C CA . GLU A 1 103 ? 15.312 -10.076 0.395 1.00 88.88 103 GLU A CA 1
ATOM 772 C C . GLU A 1 103 ? 14.601 -8.991 1.214 1.00 88.88 103 GLU A C 1
ATOM 774 O O . GLU A 1 103 ? 14.678 -7.805 0.886 1.00 88.88 103 GLU A O 1
ATOM 779 N N . VAL A 1 104 ? 13.892 -9.390 2.273 1.00 88.56 104 VAL A N 1
ATOM 780 C CA . VAL A 1 104 ? 13.318 -8.443 3.237 1.00 88.56 104 VAL A CA 1
ATOM 781 C C . VAL A 1 104 ? 14.406 -8.039 4.225 1.00 88.56 104 VAL A C 1
ATOM 783 O O . VAL A 1 104 ? 14.841 -8.852 5.033 1.00 88.56 104 VAL A O 1
ATOM 786 N N . VAL A 1 105 ? 14.812 -6.770 4.175 1.00 85.69 105 VAL A N 1
ATOM 787 C CA . VAL A 1 105 ? 15.868 -6.212 5.041 1.00 85.69 105 VAL A CA 1
ATOM 788 C C . VAL A 1 105 ? 15.332 -5.492 6.285 1.00 85.69 105 VAL A C 1
ATOM 790 O O . VAL A 1 105 ? 16.106 -5.152 7.173 1.00 85.69 105 VAL A O 1
ATOM 793 N N . GLY A 1 106 ? 14.020 -5.254 6.372 1.00 85.50 106 GLY A N 1
ATOM 794 C CA . GLY A 1 106 ? 13.398 -4.581 7.513 1.00 85.50 106 GLY A CA 1
ATOM 795 C C . GLY A 1 106 ? 11.872 -4.655 7.486 1.00 85.50 106 GLY A C 1
ATOM 796 O O . GLY A 1 106 ? 11.264 -4.701 6.418 1.00 85.50 106 GLY A O 1
ATOM 797 N N . LEU A 1 107 ? 11.265 -4.673 8.674 1.00 86.62 107 LEU A N 1
ATOM 798 C CA . LEU A 1 107 ? 9.817 -4.686 8.894 1.00 86.62 107 LEU A CA 1
ATOM 799 C C . LEU A 1 107 ? 9.484 -3.750 10.060 1.00 86.62 107 LEU A C 1
ATOM 801 O O . LEU A 1 107 ? 10.183 -3.761 11.071 1.00 86.62 107 LEU A O 1
ATOM 805 N N . ALA A 1 108 ? 8.398 -2.990 9.936 1.00 85.50 108 ALA A N 1
ATOM 806 C CA . ALA A 1 108 ? 7.874 -2.142 11.002 1.00 85.50 108 ALA A CA 1
ATOM 807 C C . ALA A 1 108 ? 6.394 -2.471 11.219 1.00 85.50 108 ALA A C 1
ATOM 809 O O . ALA A 1 108 ? 5.589 -2.324 10.306 1.00 85.50 108 ALA A O 1
ATOM 810 N N . GLU A 1 109 ? 6.059 -2.968 12.413 1.00 82.75 109 GLU A N 1
ATOM 811 C CA . GLU A 1 109 ? 4.677 -3.233 12.856 1.00 82.75 109 GLU A CA 1
ATOM 812 C C . GLU A 1 109 ? 3.822 -4.115 11.917 1.00 82.75 109 GLU A C 1
ATOM 814 O O . GLU A 1 109 ? 2.601 -3.989 11.848 1.00 82.75 109 GLU A O 1
ATOM 819 N N . VAL A 1 110 ? 4.448 -5.073 11.225 1.00 84.31 110 VAL A N 1
ATOM 820 C CA . VAL A 1 110 ? 3.758 -6.007 10.319 1.00 84.31 110 VAL A CA 1
ATOM 821 C C . VAL A 1 110 ? 3.261 -7.244 11.071 1.00 84.31 110 VAL A C 1
ATOM 823 O O . VAL A 1 110 ? 3.981 -7.834 11.878 1.00 84.31 110 VAL A O 1
ATOM 826 N N . LYS A 1 111 ? 2.034 -7.682 10.769 1.00 84.62 111 LYS A N 1
ATOM 827 C CA . LYS A 1 111 ? 1.454 -8.947 11.247 1.00 84.62 111 LYS A CA 1
ATOM 828 C C . LYS A 1 111 ? 1.127 -9.848 10.059 1.00 84.62 111 LYS A C 1
ATOM 830 O O . LYS A 1 111 ? 0.690 -9.362 9.022 1.00 84.62 111 LYS A O 1
ATOM 835 N N . LEU A 1 112 ? 1.337 -11.156 10.217 1.00 84.31 112 LEU A N 1
ATOM 836 C CA . LEU A 1 112 ? 0.945 -12.141 9.208 1.00 84.31 112 LEU A CA 1
ATOM 837 C C . LEU A 1 112 ? -0.577 -12.305 9.180 1.00 84.31 112 LEU A C 1
ATOM 839 O O . LEU A 1 112 ? -1.223 -12.375 10.227 1.00 84.31 112 LEU A O 1
ATOM 843 N N . GLY A 1 113 ? -1.120 -12.439 7.971 1.00 84.69 113 GLY A N 1
ATOM 844 C CA . GLY A 1 113 ? -2.557 -12.492 7.729 1.00 84.69 113 GLY A CA 1
ATOM 845 C C . GLY A 1 113 ? -3.175 -11.106 7.549 1.00 84.69 113 GLY A C 1
ATOM 846 O O . GLY A 1 113 ? -2.571 -10.082 7.854 1.00 84.69 113 GLY A O 1
ATOM 847 N N . CYS A 1 114 ? -4.401 -11.084 7.033 1.00 86.31 114 CYS A N 1
ATOM 848 C CA . CYS A 1 114 ? -5.143 -9.853 6.804 1.00 86.31 114 CYS A CA 1
ATOM 849 C C . CYS A 1 114 ? -6.424 -9.850 7.630 1.00 86.31 114 CYS A C 1
ATOM 851 O O . CYS A 1 114 ? -7.371 -10.578 7.334 1.00 86.31 114 CYS A O 1
ATOM 853 N N . VAL A 1 115 ? -6.448 -9.008 8.660 1.00 77.56 115 VAL A N 1
ATOM 854 C CA . VAL A 1 115 ? -7.658 -8.679 9.410 1.00 77.56 115 VAL A CA 1
ATOM 855 C C . VAL A 1 115 ? -7.714 -7.163 9.499 1.00 77.56 115 VAL A C 1
ATOM 857 O O . VAL A 1 115 ? -7.050 -6.548 10.334 1.00 77.56 115 VAL A O 1
ATOM 860 N N . LEU A 1 116 ? -8.481 -6.565 8.590 1.00 69.44 116 LEU A N 1
ATOM 861 C CA . LEU A 1 116 ? -8.791 -5.144 8.621 1.00 69.44 116 LEU A CA 1
ATOM 862 C C . LEU A 1 116 ? -9.761 -4.927 9.778 1.00 69.44 116 LEU A C 1
ATOM 864 O O . LEU A 1 116 ? -10.944 -5.214 9.649 1.00 69.44 116 LEU A O 1
ATOM 868 N N . TYR A 1 117 ? -9.225 -4.456 10.904 1.00 66.94 117 TYR A N 1
ATOM 869 C CA . TYR A 1 117 ? -9.972 -4.116 12.114 1.00 66.94 117 TYR A CA 1
ATOM 870 C C . TYR A 1 117 ? -10.649 -5.341 12.756 1.00 66.94 117 TYR A C 1
ATOM 872 O O . TYR A 1 117 ? -11.748 -5.722 12.355 1.00 66.94 117 TYR A O 1
ATOM 880 N N . PRO A 1 118 ? -10.036 -5.982 13.775 1.00 67.12 118 PRO A N 1
ATOM 881 C CA . PRO A 1 118 ? -10.789 -6.939 14.584 1.00 67.12 118 PRO A CA 1
ATOM 882 C C . PRO A 1 118 ? -12.060 -6.249 15.080 1.00 67.12 118 PRO A C 1
ATOM 884 O O . PRO A 1 118 ? -11.997 -5.059 15.393 1.00 67.12 118 PRO A O 1
ATOM 887 N N . ASP A 1 119 ? -13.187 -6.968 15.111 1.00 74.00 119 ASP A N 1
ATOM 888 C CA . ASP A 1 119 ? -14.467 -6.404 15.541 1.00 74.00 119 ASP A CA 1
ATOM 889 C C . ASP A 1 119 ? -14.277 -5.695 16.886 1.00 74.00 119 ASP A C 1
ATOM 891 O O . ASP A 1 119 ? -14.117 -6.328 17.933 1.00 74.00 119 ASP A O 1
ATOM 895 N N . VAL A 1 120 ? -14.226 -4.361 16.840 1.00 80.94 120 VAL A N 1
ATOM 896 C CA . VAL A 1 120 ? -13.847 -3.536 17.990 1.00 80.94 120 VAL A CA 1
ATOM 897 C C . VAL A 1 120 ? -14.904 -3.691 19.080 1.00 80.94 120 VAL A C 1
ATOM 899 O O . VAL A 1 120 ? -14.601 -3.575 20.265 1.00 80.94 120 VAL A O 1
ATOM 902 N N . CYS A 1 121 ? -16.128 -4.063 18.694 1.00 87.31 121 CYS A N 1
ATOM 903 C CA . CYS A 1 121 ? -17.222 -4.362 19.600 1.00 87.31 121 CYS A CA 1
ATOM 904 C C . CYS A 1 121 ? -16.987 -5.592 20.485 1.00 87.31 121 CYS A C 1
ATOM 906 O O . CYS A 1 121 ? -17.604 -5.673 21.547 1.00 87.31 121 CYS A O 1
ATOM 908 N N . LEU A 1 122 ? -16.056 -6.494 20.142 1.00 85.75 122 LEU A N 1
ATOM 909 C CA . LEU A 1 122 ? -15.657 -7.603 21.021 1.00 85.75 122 LEU A CA 1
ATOM 910 C C . LEU A 1 122 ? -15.018 -7.116 22.326 1.00 85.75 122 LEU A C 1
ATOM 912 O O . LEU A 1 122 ? -15.131 -7.788 23.346 1.00 85.75 122 LEU A O 1
ATOM 916 N N . GLN A 1 123 ? -14.388 -5.939 22.312 1.00 87.75 123 GLN A N 1
ATOM 917 C CA . GLN A 1 123 ? -13.831 -5.300 23.510 1.00 87.75 123 GLN A CA 1
ATOM 918 C C . GLN A 1 123 ? -14.885 -4.521 24.313 1.00 87.75 123 GLN A C 1
ATOM 920 O O . GLN A 1 123 ? -14.544 -3.885 25.304 1.00 87.75 123 GLN A O 1
ATOM 925 N N . GLN A 1 124 ? -16.152 -4.542 23.879 1.00 90.81 124 GLN A N 1
ATOM 926 C CA . GLN A 1 124 ? -17.264 -3.808 24.490 1.00 90.81 124 GLN A CA 1
ATOM 927 C C . GLN A 1 124 ? -16.930 -2.325 24.774 1.00 90.81 124 GLN A C 1
ATOM 929 O O . GLN A 1 124 ? -17.050 -1.864 25.908 1.00 90.81 124 GLN A O 1
ATOM 934 N N . PRO A 1 125 ? -16.518 -1.542 23.755 1.00 92.25 125 PRO A N 1
ATOM 935 C CA . PRO A 1 125 ? -16.059 -0.164 23.943 1.00 92.25 125 PRO A CA 1
ATOM 936 C C . PRO A 1 125 ? -17.205 0.806 24.275 1.00 92.25 125 PRO A C 1
ATOM 938 O O . PRO A 1 125 ? -16.968 1.898 24.789 1.00 92.25 125 PRO A O 1
ATOM 941 N N . CYS A 1 126 ? -18.449 0.426 23.970 1.00 93.62 126 CYS A N 1
ATOM 942 C CA . CYS A 1 126 ? -19.630 1.236 24.232 1.00 93.62 126 CYS A CA 1
ATOM 943 C C . CYS A 1 126 ? -20.063 1.116 25.696 1.00 93.62 126 CYS A C 1
ATOM 945 O O . CYS A 1 126 ? -20.353 0.029 26.193 1.00 93.62 126 CYS A O 1
ATOM 947 N N . GLN A 1 127 ? -20.140 2.255 26.380 1.00 93.75 127 GLN A N 1
ATOM 948 C CA . GLN A 1 127 ? -20.544 2.325 27.783 1.00 93.75 127 GLN A CA 1
ATOM 949 C C . GLN A 1 127 ? -22.073 2.373 27.935 1.00 93.75 127 GLN A C 1
ATOM 951 O O . GLN A 1 127 ? -22.809 2.567 26.967 1.00 93.75 127 GLN A O 1
ATOM 956 N N . ASN A 1 128 ? -22.559 2.210 29.169 1.00 93.25 128 ASN A N 1
ATOM 957 C CA . ASN A 1 128 ? -23.979 2.350 29.532 1.00 93.25 128 ASN A CA 1
ATOM 958 C C . ASN A 1 128 ? -24.939 1.437 28.742 1.00 93.25 128 ASN A C 1
ATOM 960 O O . ASN A 1 128 ? -26.091 1.794 28.502 1.00 93.25 128 ASN A O 1
ATOM 964 N N . GLY A 1 129 ? -24.465 0.263 28.313 1.00 90.19 129 GLY A N 1
ATOM 965 C CA . GLY A 1 129 ? -25.272 -0.698 27.557 1.00 90.19 129 GLY A CA 1
ATOM 966 C C . GLY A 1 129 ? -25.627 -0.252 26.133 1.00 90.19 129 GLY A C 1
ATOM 967 O O . GLY A 1 129 ? -26.539 -0.823 25.538 1.00 90.19 129 GLY A O 1
ATOM 968 N N . ALA A 1 130 ? -24.943 0.758 25.583 1.00 94.44 130 ALA A N 1
ATOM 969 C CA . ALA A 1 130 ? -25.148 1.192 24.205 1.00 94.44 130 ALA A CA 1
ATOM 970 C C . ALA A 1 130 ? -24.776 0.084 23.203 1.00 94.44 130 ALA A C 1
ATOM 972 O O . ALA A 1 130 ? -23.808 -0.658 23.393 1.00 94.44 130 ALA A O 1
ATOM 973 N N . ALA A 1 131 ? -25.540 -0.015 22.112 1.00 93.81 131 ALA A N 1
ATOM 974 C CA . ALA A 1 131 ? -25.281 -1.008 21.075 1.00 93.81 131 ALA A CA 1
ATOM 975 C C . ALA A 1 131 ? -24.059 -0.596 20.244 1.00 93.81 131 ALA A C 1
ATOM 977 O O . ALA A 1 131 ? -23.999 0.524 19.739 1.00 93.81 131 ALA A O 1
ATOM 978 N N . CYS A 1 132 ? -23.100 -1.507 20.091 1.00 92.88 132 CYS A N 1
ATOM 979 C CA . CYS A 1 132 ? -21.889 -1.276 19.313 1.00 92.88 132 CYS A CA 1
ATOM 980 C C . CYS A 1 132 ? -22.045 -1.798 17.880 1.00 92.88 132 CYS A C 1
ATOM 982 O O . CYS A 1 132 ? -22.604 -2.874 17.664 1.00 92.88 132 CYS A O 1
ATOM 984 N N . SER A 1 133 ? -21.525 -1.069 16.891 1.00 91.38 133 SER A N 1
ATOM 985 C CA . SER A 1 133 ? -21.329 -1.597 15.536 1.00 91.38 133 SER A CA 1
ATOM 986 C C . SER A 1 133 ? -19.966 -1.203 14.979 1.00 91.38 133 SER A C 1
ATOM 988 O O . SER A 1 133 ? -19.602 -0.025 14.979 1.00 91.38 133 SER A O 1
ATOM 990 N N . SER A 1 134 ? -19.226 -2.192 14.479 1.00 85.44 134 SER A N 1
ATOM 991 C CA . SER A 1 134 ? -17.945 -1.979 13.805 1.00 85.44 134 SER A CA 1
ATOM 992 C C . SER A 1 134 ? -18.140 -1.380 12.415 1.00 85.44 134 SER A C 1
ATOM 994 O O . SER A 1 134 ? -19.115 -1.674 11.720 1.00 85.44 134 SER A O 1
ATOM 996 N N . ARG A 1 135 ? -17.211 -0.515 12.002 1.00 76.75 135 ARG A N 1
ATOM 997 C CA . ARG A 1 135 ? -17.224 0.119 10.678 1.00 76.75 135 ARG A CA 1
ATOM 998 C C . ARG A 1 135 ? -16.335 -0.658 9.696 1.00 76.75 135 ARG A C 1
ATOM 1000 O O . ARG A 1 135 ? -15.215 -0.998 10.070 1.00 76.75 135 ARG A O 1
ATOM 1007 N N . PRO A 1 136 ? -16.766 -0.870 8.435 1.00 67.12 136 PRO A N 1
ATOM 1008 C CA . PRO A 1 136 ? -15.957 -1.554 7.415 1.00 67.12 136 PRO A CA 1
ATOM 1009 C C . PRO A 1 136 ? -14.619 -0.863 7.111 1.00 67.12 136 PRO A C 1
ATOM 1011 O O . PRO A 1 136 ? -13.629 -1.521 6.818 1.00 67.12 136 PRO A O 1
ATOM 1014 N N . SER A 1 137 ? -14.582 0.466 7.229 1.00 60.94 137 SER A N 1
ATOM 1015 C CA . SER A 1 137 ? -13.383 1.298 7.067 1.00 60.94 137 SER A CA 1
ATOM 1016 C C . SER A 1 137 ? -12.536 1.410 8.343 1.00 60.94 137 SER A C 1
ATOM 1018 O O . SER A 1 137 ? -11.635 2.242 8.410 1.00 60.94 137 SER A O 1
ATOM 1020 N N . GLY A 1 138 ? -12.883 0.658 9.389 1.00 68.56 138 GLY A N 1
ATOM 1021 C CA . GLY A 1 138 ? -12.261 0.727 10.703 1.00 68.56 138 GLY A CA 1
ATOM 1022 C C . GLY A 1 138 ? -12.953 1.626 11.716 1.00 68.56 138 GLY A C 1
ATOM 1023 O O . GLY A 1 138 ? -13.643 2.594 11.386 1.00 68.56 138 GLY A O 1
ATOM 1024 N N . GLY A 1 139 ? -12.751 1.276 12.988 1.00 76.88 139 GLY A N 1
ATOM 1025 C CA . GLY A 1 139 ? -13.388 1.917 14.136 1.00 76.88 139 GLY A CA 1
ATOM 1026 C C . GLY A 1 139 ? -14.764 1.337 14.468 1.00 76.88 139 GLY A C 1
ATOM 1027 O O . GLY A 1 139 ? -15.159 0.278 13.978 1.00 76.88 139 GLY A O 1
ATOM 1028 N N . PHE A 1 140 ? -15.498 2.040 15.326 1.00 87.00 140 PHE A N 1
ATOM 1029 C CA . PHE A 1 140 ? -16.810 1.629 15.820 1.00 87.00 140 PHE A CA 1
ATOM 1030 C C . PHE A 1 140 ? -17.744 2.831 15.961 1.00 87.00 140 PHE A C 1
ATOM 1032 O O . PHE A 1 140 ? -17.321 3.986 15.906 1.00 87.00 140 PHE A O 1
ATOM 1039 N N . TRP A 1 141 ? -19.028 2.551 16.129 1.00 90.00 141 TRP A N 1
ATOM 1040 C CA . TRP A 1 141 ? -20.050 3.521 16.498 1.00 90.00 141 TRP A CA 1
ATOM 1041 C C . TRP A 1 141 ? -20.904 2.939 17.629 1.00 90.00 141 TRP A C 1
ATOM 1043 O O . TRP A 1 141 ? -21.176 1.735 17.640 1.00 90.00 141 TRP A O 1
ATOM 1053 N N . CYS A 1 142 ? -21.315 3.796 18.565 1.00 94.31 142 CYS A N 1
ATOM 1054 C CA . CYS A 1 142 ? -22.195 3.433 19.669 1.00 94.31 142 CYS A CA 1
ATOM 1055 C C . CYS A 1 142 ? -23.565 4.078 19.481 1.00 94.31 142 CYS A C 1
ATOM 1057 O O . CYS A 1 142 ? -23.692 5.298 19.486 1.00 94.31 142 CYS A O 1
ATOM 1059 N N . SER A 1 143 ? -24.604 3.255 19.379 1.00 94.19 143 SER A N 1
ATOM 1060 C CA . SER A 1 143 ? -25.983 3.727 19.422 1.00 94.19 143 SER A CA 1
ATOM 1061 C C . SER A 1 143 ? -26.407 3.923 20.873 1.00 94.19 143 SER A C 1
ATOM 1063 O O . SER A 1 143 ? -26.819 2.976 21.551 1.00 94.19 143 SER A O 1
ATOM 1065 N N . CYS A 1 144 ? -26.289 5.159 21.349 1.00 93.56 144 CYS A N 1
ATOM 1066 C CA . CYS A 1 144 ? -26.671 5.551 22.701 1.00 93.56 144 CYS A CA 1
ATOM 1067 C C . CYS A 1 144 ? -28.199 5.611 22.875 1.00 93.56 144 CYS A C 1
ATOM 1069 O O . CYS A 1 144 ? -28.935 5.982 21.961 1.00 93.56 144 CYS A O 1
ATOM 1071 N N . GLY A 1 145 ? -28.679 5.246 24.069 1.00 88.56 145 GLY A N 1
ATOM 1072 C CA . GLY A 1 145 ? -30.074 5.459 24.464 1.00 88.56 145 GLY A CA 1
ATOM 1073 C C . GLY A 1 145 ? -30.374 6.933 24.790 1.00 88.56 145 GLY A C 1
ATOM 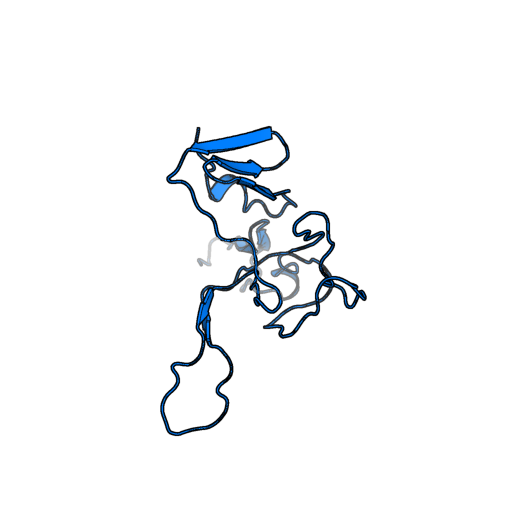1074 O O . GLY A 1 145 ? -29.451 7.738 24.869 1.00 88.56 145 GLY A O 1
ATOM 1075 N N . PRO A 1 146 ? -31.641 7.296 25.071 1.00 89.19 146 PRO A N 1
ATOM 1076 C CA . PRO A 1 146 ? -32.079 8.694 25.210 1.00 89.19 146 PRO A CA 1
ATOM 1077 C C . PRO A 1 146 ? -31.351 9.516 26.288 1.00 89.19 146 PRO A C 1
ATOM 1079 O O . PRO A 1 146 ? -31.378 10.739 26.242 1.00 89.19 146 PRO A O 1
ATOM 1082 N N . GLN A 1 147 ? -30.746 8.847 27.274 1.00 90.62 147 GLN A N 1
ATOM 1083 C CA . GLN A 1 147 ? -30.088 9.465 28.432 1.00 90.62 147 GLN A CA 1
ATOM 1084 C C . GLN A 1 147 ? -28.568 9.626 28.263 1.00 90.62 147 GLN A C 1
ATOM 1086 O O . GLN A 1 147 ? -27.899 10.130 29.163 1.00 90.62 147 GLN A O 1
ATOM 1091 N N . HIS A 1 148 ? -28.002 9.172 27.141 1.00 88.44 148 HIS A N 1
ATOM 1092 C CA . HIS A 1 148 ? -26.562 9.172 26.901 1.00 88.44 148 HIS A CA 1
ATOM 1093 C C . HIS A 1 148 ? -26.241 9.735 25.515 1.00 88.44 148 HIS A C 1
ATOM 1095 O O . HIS A 1 148 ? -27.000 9.569 24.565 1.00 88.44 148 HIS A O 1
ATOM 1101 N N . THR A 1 149 ? -25.089 10.385 25.395 1.00 85.81 149 THR A N 1
ATOM 1102 C CA . THR A 1 149 ? -24.578 10.968 24.147 1.00 85.81 149 THR A CA 1
ATOM 1103 C C . THR A 1 149 ? -23.087 10.670 24.022 1.00 85.81 149 THR A C 1
ATOM 1105 O O . THR A 1 149 ? -22.422 10.510 25.047 1.00 85.81 149 THR A O 1
ATOM 1108 N N . GLY A 1 150 ? -22.557 10.631 22.799 1.00 77.31 150 GLY A N 1
ATOM 1109 C CA . GLY A 1 150 ? -21.139 10.382 22.519 1.00 77.31 150 GLY A CA 1
ATOM 1110 C C . GLY A 1 150 ? -20.880 10.176 21.039 1.00 77.31 150 GLY A C 1
ATOM 1111 O O . GLY A 1 150 ? -21.789 9.628 20.376 1.00 77.31 150 GLY A O 1
#

InterPro domains:
  IPR000742 EGF-like domain [PS50026] (117-150)
  IPR001791 Laminin G domain [PF02210] (4-89)
  IPR001791 Laminin G domain [PS50025] (1-114)
  IPR001791 Laminin G domain [cd00110] (4-88)
  IPR013320 Concanavalin A-like lectin/glucanase domain superfamily [SSF49899] (3-115)
  IPR050372 Neurexin-related cell adhesion and synaptic protein [PTHR15036] (7-147)